Protein AF-A0A7W9Z6I8-F1 (afdb_monomer)

Mean predicted aligned error: 14.18 Å

Foldseek 3Di:
DDPVVVVVVVVVVVVVVVVVVVVVVVVVVVVVVVVVVVVVVVVVVLVVQLVVLCVDPDPVSVVVSCVVVVVVVVVQVVQPDPPDCDGPNDGNDDDD

Secondary structure (DSSP, 8-state):
--HHHHHHHHHHHHHHHHHHHHHHHHHHHHHHHHHHHHHHHHHHHHHHHHHHHHT-S-HHHHHHHHHHHHHHHHHHHHHS-TT-SEETTEEP----

Structure (mmCIF, N/CA/C/O backbone):
data_AF-A0A7W9Z6I8-F1
#
_entry.id   AF-A0A7W9Z6I8-F1
#
loop_
_atom_site.group_PDB
_atom_site.id
_atom_site.type_symbol
_atom_site.label_atom_id
_atom_site.label_alt_id
_atom_site.label_comp_id
_atom_site.label_asym_id
_atom_site.label_entity_id
_atom_site.label_seq_id
_atom_site.pdbx_PDB_ins_code
_atom_site.Cartn_x
_atom_site.Cartn_y
_atom_site.Cartn_z
_atom_site.occupancy
_atom_site.B_iso_or_equiv
_atom_site.auth_seq_id
_atom_site.auth_comp_id
_atom_site.auth_asym_id
_atom_site.auth_atom_id
_atom_site.pdbx_PDB_model_num
ATOM 1 N N . MET A 1 1 ? -38.146 38.222 35.855 1.00 56.00 1 MET A N 1
ATOM 2 C CA . MET A 1 1 ? -37.418 37.748 34.655 1.00 56.00 1 MET A CA 1
ATOM 3 C C . MET A 1 1 ? -38.142 36.514 34.118 1.00 56.00 1 MET A C 1
ATOM 5 O O . MET A 1 1 ? -38.363 35.584 34.877 1.00 56.00 1 MET A O 1
ATOM 9 N N . ASN A 1 2 ? -38.653 36.563 32.883 1.00 60.91 2 ASN A N 1
ATOM 10 C CA . ASN A 1 2 ? -39.650 35.610 32.366 1.00 60.91 2 ASN A CA 1
ATOM 11 C C . ASN A 1 2 ? -39.019 34.244 32.026 1.00 60.91 2 ASN A C 1
ATOM 13 O O . ASN A 1 2 ? -38.314 34.132 31.025 1.00 60.91 2 ASN A O 1
ATOM 17 N N . ILE A 1 3 ? -39.312 33.211 32.823 1.00 65.56 3 ILE A N 1
ATOM 18 C CA . ILE A 1 3 ? -38.767 31.836 32.730 1.00 65.56 3 ILE A CA 1
ATOM 19 C C . ILE A 1 3 ? -38.878 31.252 31.311 1.00 65.56 3 ILE A C 1
ATOM 21 O O . ILE A 1 3 ? -37.951 30.613 30.821 1.00 65.56 3 ILE A O 1
ATOM 25 N N . LYS A 1 4 ? -39.963 31.574 30.595 1.00 65.62 4 LYS A N 1
ATOM 26 C CA . LYS A 1 4 ? -40.197 31.135 29.211 1.00 65.62 4 LYS A CA 1
ATOM 27 C C . LYS A 1 4 ? -39.136 31.639 28.221 1.00 65.62 4 LYS A C 1
ATOM 29 O O . LYS A 1 4 ? -38.790 30.907 27.305 1.00 65.62 4 LYS A O 1
ATOM 34 N N . LYS A 1 5 ? -38.596 32.850 28.423 1.00 64.81 5 LYS A N 1
ATOM 35 C CA . LYS A 1 5 ? -37.534 33.428 27.573 1.00 64.81 5 LYS A CA 1
ATOM 36 C C . LYS A 1 5 ? -36.168 32.784 27.836 1.00 64.81 5 LYS A C 1
ATOM 38 O O . LYS A 1 5 ? -35.357 32.678 26.925 1.00 64.81 5 LYS A O 1
ATOM 43 N N . SER A 1 6 ? -35.931 32.340 29.073 1.00 67.06 6 S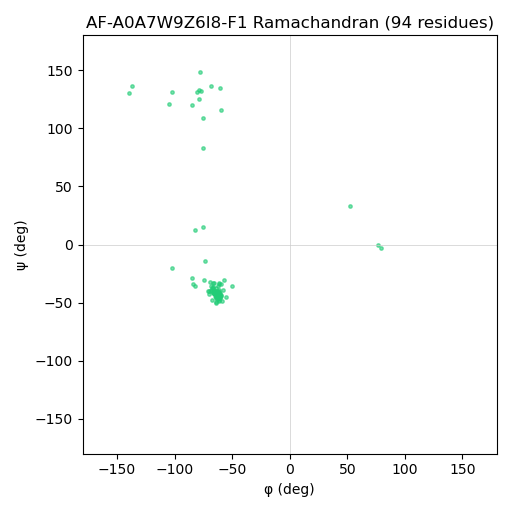ER A N 1
ATOM 44 C CA . SER A 1 6 ? -34.704 31.624 29.446 1.00 67.06 6 SER A CA 1
ATOM 45 C C . SER A 1 6 ? -34.669 30.225 28.822 1.00 67.06 6 SER A C 1
ATOM 47 O O . SER A 1 6 ? -33.665 29.824 28.239 1.00 67.06 6 SER A O 1
ATOM 49 N N . MET A 1 7 ? -35.802 29.512 28.848 1.00 69.81 7 MET A N 1
ATOM 50 C CA . MET A 1 7 ? -35.906 28.169 28.268 1.00 69.81 7 MET A CA 1
ATOM 51 C C . MET A 1 7 ? -35.749 28.157 26.744 1.00 69.81 7 MET A C 1
ATOM 53 O O . MET A 1 7 ? -35.043 27.302 26.218 1.00 69.81 7 MET A O 1
ATOM 57 N N . THR A 1 8 ? -36.349 29.110 26.023 1.00 73.88 8 THR A N 1
ATOM 58 C CA . THR A 1 8 ? -36.176 29.196 24.563 1.00 73.88 8 THR A CA 1
ATOM 59 C C . THR A 1 8 ? -34.749 29.557 24.168 1.00 73.88 8 THR A C 1
ATOM 61 O O . THR A 1 8 ? -34.232 29.001 23.202 1.00 73.88 8 THR A O 1
ATOM 64 N N . SER A 1 9 ? -34.081 30.426 24.932 1.00 71.25 9 SER A N 1
ATOM 65 C CA . SER A 1 9 ? -32.675 30.760 24.684 1.00 71.25 9 SER A CA 1
ATOM 66 C C . SER A 1 9 ? -31.747 29.566 24.920 1.00 71.25 9 SER A C 1
ATOM 68 O O . SER A 1 9 ? -30.829 29.354 24.134 1.00 71.25 9 SER A O 1
ATOM 70 N N . ALA A 1 10 ? -31.993 28.767 25.964 1.00 72.12 10 ALA A N 1
ATOM 71 C CA . ALA A 1 10 ? -31.222 27.553 26.231 1.00 72.12 10 ALA A CA 1
ATOM 72 C C . ALA A 1 10 ? -31.417 26.495 25.131 1.00 72.12 10 ALA A C 1
ATOM 74 O O . ALA A 1 10 ? -30.450 25.872 24.698 1.00 72.12 10 ALA A O 1
ATOM 75 N N . LEU A 1 11 ? -32.646 26.339 24.627 1.00 73.25 11 LEU A N 1
ATOM 76 C CA . LEU A 1 11 ? -32.964 25.390 23.558 1.00 73.25 11 LEU A CA 1
ATOM 77 C C . LEU A 1 11 ? -32.276 25.754 22.229 1.00 73.25 11 LEU A C 1
ATOM 79 O O . LEU A 1 11 ? -31.720 24.884 21.563 1.00 73.25 11 LEU A O 1
ATOM 83 N N . LEU A 1 12 ? -32.259 27.043 21.875 1.00 72.62 12 LEU A N 1
ATOM 84 C CA . LEU A 1 12 ? -31.545 27.563 20.700 1.00 72.62 12 LEU A CA 1
ATOM 85 C C . LEU A 1 12 ? -30.029 27.371 20.806 1.00 72.62 12 LEU A C 1
ATOM 87 O O . LEU A 1 12 ? -29.377 27.053 19.810 1.00 72.62 12 LEU A O 1
ATOM 91 N N . LEU A 1 13 ? -29.473 27.528 22.011 1.00 70.31 13 LEU A N 1
ATOM 92 C CA . LEU A 1 13 ? -28.052 27.310 22.261 1.00 70.31 13 LEU A CA 1
ATOM 93 C C . LEU A 1 13 ? -27.681 25.838 22.024 1.00 70.31 13 LEU A C 1
ATOM 95 O O . LEU A 1 13 ? -26.762 25.555 21.262 1.00 70.31 13 LEU A O 1
ATOM 99 N N . VAL A 1 14 ? -28.438 24.904 22.611 1.00 70.94 14 VAL A N 1
ATOM 100 C CA . VAL A 1 14 ? -28.203 23.455 22.479 1.00 70.94 14 VAL A CA 1
ATOM 101 C C . VAL A 1 14 ? -28.346 22.990 21.027 1.00 70.94 14 VAL A C 1
ATOM 103 O O . VAL A 1 14 ? -27.474 22.279 20.533 1.00 70.94 14 VAL A O 1
ATOM 106 N N . ALA A 1 15 ? -29.378 23.447 20.312 1.00 69.00 15 ALA A N 1
ATOM 107 C CA . ALA A 1 15 ? -29.567 23.107 18.900 1.00 69.00 15 ALA A CA 1
ATOM 108 C C . ALA A 1 15 ? -28.403 23.598 18.018 1.00 69.00 15 ALA A C 1
ATOM 110 O O . ALA A 1 15 ? -27.946 22.876 17.133 1.00 69.00 15 ALA A O 1
ATOM 111 N N . SER A 1 16 ? -27.873 24.793 18.299 1.00 69.56 16 SER A N 1
ATOM 112 C CA . SER A 1 16 ? -26.734 25.358 17.560 1.00 69.56 16 SER A CA 1
ATOM 113 C C . SER A 1 16 ? -25.440 24.564 17.771 1.00 69.56 16 SER A C 1
ATOM 115 O O . SER A 1 16 ? -24.628 24.458 16.854 1.00 69.56 16 SER A O 1
ATOM 117 N N . PHE A 1 17 ? -25.242 23.983 18.960 1.00 65.88 17 PHE A N 1
ATOM 118 C CA . PHE A 1 17 ? -24.093 23.115 19.229 1.00 65.88 17 PHE A CA 1
ATOM 119 C C . PHE A 1 17 ? -24.189 21.769 18.501 1.00 65.88 17 PHE A C 1
ATOM 121 O O . PHE A 1 17 ? -23.181 21.312 17.967 1.00 65.88 17 PHE A O 1
ATOM 128 N N . SER A 1 18 ? -25.377 21.157 18.431 1.00 70.06 18 SER A N 1
ATOM 129 C CA . SER A 1 18 ? -25.573 19.878 17.732 1.00 70.06 18 SER A CA 1
ATOM 130 C C . SER A 1 18 ? -25.313 19.977 16.228 1.00 70.06 18 SER A C 1
ATOM 132 O O . SER A 1 18 ? -24.588 19.143 15.692 1.00 70.06 18 SER A O 1
ATOM 134 N N . VAL A 1 19 ? -25.814 21.026 15.566 1.00 72.69 19 VAL A N 1
ATOM 135 C CA . VAL A 1 19 ? -25.590 21.243 14.122 1.00 72.69 19 VAL A CA 1
ATOM 136 C C . VAL A 1 19 ? -24.101 21.422 13.814 1.00 72.69 19 VAL A C 1
ATOM 138 O O . VAL A 1 19 ? -23.573 20.830 12.8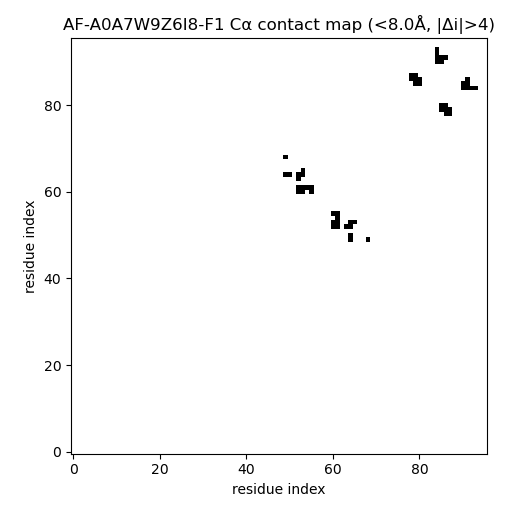79 1.00 72.69 19 VAL A O 1
ATOM 141 N N . LYS A 1 20 ? -23.391 22.184 14.652 1.00 72.06 20 LYS A N 1
ATOM 142 C CA . LYS A 1 20 ? -21.962 22.454 14.460 1.00 72.06 20 LYS A CA 1
ATOM 143 C C . LYS A 1 20 ? -21.088 21.215 14.689 1.00 72.06 20 LYS A C 1
ATOM 145 O O . LYS A 1 20 ? -20.044 21.073 14.057 1.00 72.06 20 LYS A O 1
ATOM 150 N N . ALA A 1 21 ? -21.501 20.324 15.591 1.00 70.62 21 ALA A N 1
ATOM 151 C CA . ALA A 1 21 ? -20.817 19.058 15.837 1.00 70.62 21 ALA A CA 1
ATOM 152 C C . ALA A 1 21 ? -20.987 18.073 14.667 1.00 70.62 21 ALA A C 1
ATOM 154 O O . ALA A 1 21 ? -20.024 17.411 14.283 1.00 70.62 21 ALA A O 1
ATOM 155 N N . GLU A 1 22 ? -22.181 18.009 14.078 1.00 72.31 22 GLU A N 1
ATOM 156 C CA . GLU A 1 22 ? -22.467 17.167 12.912 1.00 72.31 22 GLU A CA 1
ATOM 157 C C . GLU A 1 22 ? -21.706 17.645 11.664 1.00 72.31 22 GLU A C 1
ATOM 159 O O . GLU A 1 22 ? -21.092 16.841 10.961 1.00 72.31 22 GLU A O 1
ATOM 164 N N . GLU A 1 23 ? -21.634 18.961 11.449 1.00 75.38 23 GLU A N 1
ATOM 165 C CA . GLU A 1 23 ? -20.863 19.565 10.357 1.00 75.38 23 GLU A CA 1
ATOM 166 C C . GLU A 1 23 ? -19.359 19.249 10.480 1.00 75.38 23 GLU A C 1
ATOM 168 O O . GLU A 1 23 ? -18.743 18.771 9.526 1.00 75.38 23 GLU A O 1
ATOM 173 N N . MET A 1 24 ? -18.783 19.384 11.680 1.00 7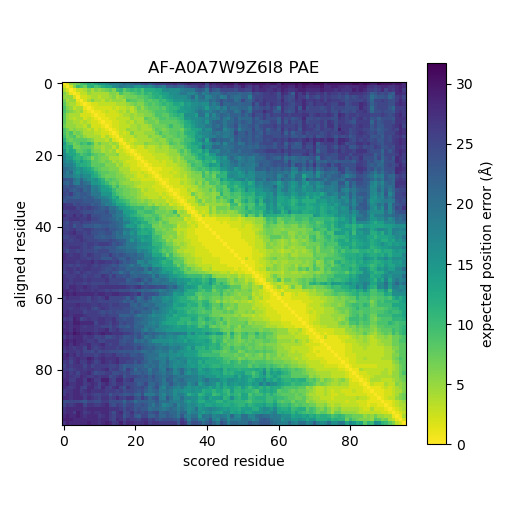2.12 24 MET A N 1
ATOM 174 C CA . MET A 1 24 ? -17.383 19.025 11.959 1.00 72.12 24 MET A CA 1
ATOM 175 C C . MET A 1 24 ? -17.101 17.530 11.747 1.00 72.12 24 MET A C 1
ATOM 177 O O . MET A 1 24 ? -16.052 17.171 11.209 1.00 72.12 24 MET A O 1
ATOM 181 N N . ALA A 1 25 ? -18.028 16.651 12.142 1.00 72.88 25 ALA A N 1
ATOM 182 C CA . ALA A 1 25 ? -17.899 15.210 11.936 1.00 72.88 25 ALA A CA 1
ATOM 183 C C . ALA A 1 25 ? -17.958 14.839 10.445 1.00 72.88 25 ALA A C 1
ATOM 185 O O . ALA A 1 25 ? -17.144 14.039 9.979 1.00 72.88 25 ALA A O 1
ATOM 186 N N . SER A 1 26 ? -18.862 15.463 9.682 1.00 74.81 26 SER A N 1
ATOM 187 C CA . SER A 1 26 ? -18.959 15.266 8.231 1.00 74.81 26 SER A CA 1
ATOM 188 C C . SER A 1 26 ? -17.692 15.732 7.504 1.00 74.81 26 SER A C 1
ATOM 190 O O . SER A 1 26 ? -17.144 14.998 6.683 1.00 74.81 26 SER A O 1
ATOM 192 N N . GLN A 1 27 ? -17.143 16.886 7.895 1.00 76.31 27 GLN A N 1
ATOM 193 C CA . GLN A 1 27 ? -15.916 17.435 7.326 1.00 76.31 27 GLN A CA 1
ATOM 194 C C . GLN A 1 27 ? -14.690 16.573 7.660 1.00 76.31 27 GLN A C 1
ATOM 196 O O . GLN A 1 27 ? -13.818 16.380 6.810 1.00 76.31 27 GLN A O 1
ATOM 201 N N . ALA A 1 28 ? -14.626 16.012 8.872 1.00 69.06 28 ALA A N 1
ATOM 202 C CA . ALA A 1 28 ? -13.588 15.057 9.248 1.00 69.06 28 ALA A CA 1
ATOM 203 C C . ALA A 1 28 ? -13.686 13.761 8.426 1.00 69.06 28 ALA A C 1
ATOM 205 O O . ALA A 1 28 ? -12.670 13.271 7.934 1.00 69.06 28 ALA A O 1
ATOM 206 N N . GLN A 1 29 ? -14.898 13.237 8.218 1.00 73.44 29 GLN A N 1
ATOM 207 C CA . GLN A 1 29 ? -15.130 12.035 7.418 1.00 73.44 29 GLN A CA 1
ATOM 208 C C . GLN A 1 29 ? -14.758 12.242 5.941 1.00 73.44 29 GLN A C 1
ATOM 210 O O . GLN A 1 29 ? -14.106 11.380 5.345 1.00 73.44 29 GLN A O 1
ATOM 215 N N . ASP A 1 30 ? -15.104 13.393 5.362 1.00 74.00 30 ASP A N 1
ATOM 216 C CA . ASP A 1 30 ? -14.708 13.755 4.000 1.00 74.00 30 ASP A CA 1
ATOM 217 C C . ASP A 1 30 ? -13.195 13.948 3.880 1.00 74.00 30 ASP A C 1
ATOM 219 O O . ASP A 1 30 ? -12.587 13.430 2.941 1.00 74.00 30 ASP A O 1
ATOM 223 N N . ALA A 1 31 ? -12.551 14.600 4.852 1.00 69.25 31 ALA A N 1
ATOM 224 C CA . ALA A 1 31 ? -11.096 14.720 4.887 1.00 69.25 31 ALA A CA 1
ATOM 225 C C . ALA A 1 31 ? -10.417 13.342 4.961 1.00 69.25 31 ALA A C 1
ATOM 227 O O . ALA A 1 31 ? -9.505 13.066 4.183 1.00 69.25 31 ALA A O 1
ATOM 228 N N . THR A 1 32 ? -10.889 12.437 5.826 1.00 71.12 32 THR A N 1
ATOM 229 C CA . THR A 1 32 ? -10.383 11.058 5.907 1.00 71.12 32 THR A CA 1
ATOM 230 C C . THR A 1 32 ? -10.592 10.298 4.598 1.00 71.12 32 THR A C 1
ATOM 232 O O . THR A 1 32 ? -9.680 9.606 4.148 1.00 71.12 32 THR A O 1
ATOM 235 N N . ARG A 1 33 ? -11.749 10.450 3.941 1.00 73.56 33 ARG A N 1
ATOM 236 C CA . ARG A 1 33 ? -12.017 9.835 2.633 1.00 73.56 33 ARG A CA 1
ATOM 237 C C . ARG A 1 33 ? -11.056 10.357 1.563 1.00 73.56 33 ARG A C 1
ATOM 239 O O . ARG A 1 33 ? -10.503 9.557 0.815 1.00 73.56 33 ARG A O 1
ATOM 246 N N . GLN A 1 34 ? -10.817 11.665 1.507 1.00 70.50 34 GLN A N 1
ATOM 247 C CA . GLN A 1 34 ? -9.881 12.281 0.559 1.00 70.50 34 GLN A CA 1
ATOM 248 C C . GLN A 1 34 ? -8.428 11.856 0.820 1.00 70.50 34 GLN A C 1
ATOM 250 O O . GLN A 1 34 ? -7.693 11.530 -0.116 1.00 70.50 34 GLN A O 1
ATOM 255 N N . ILE A 1 35 ? -8.018 11.781 2.090 1.00 7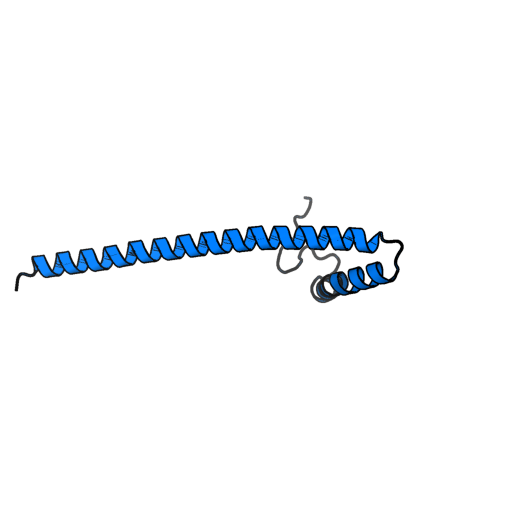7.88 35 ILE A N 1
ATOM 256 C CA . ILE A 1 35 ? -6.705 11.256 2.492 1.00 77.88 35 ILE A CA 1
ATOM 257 C C . ILE A 1 35 ? -6.580 9.781 2.096 1.00 77.88 35 ILE A C 1
ATOM 259 O O . ILE A 1 35 ? -5.565 9.383 1.538 1.00 77.88 35 ILE A O 1
ATOM 263 N N . GLY A 1 36 ? -7.621 8.973 2.309 1.00 73.12 36 GLY A N 1
ATOM 264 C CA . GLY A 1 36 ? -7.635 7.567 1.906 1.00 73.12 36 GLY A CA 1
ATOM 265 C C . GLY A 1 36 ? -7.498 7.390 0.393 1.00 73.12 36 GLY A C 1
ATOM 266 O O . GLY A 1 36 ? -6.653 6.623 -0.064 1.00 73.12 36 GLY A O 1
ATOM 267 N N . VAL A 1 37 ? -8.274 8.137 -0.399 1.00 76.06 37 VAL A N 1
ATOM 268 C CA . VAL A 1 37 ? -8.222 8.076 -1.871 1.00 76.06 37 VAL A CA 1
ATOM 269 C C . VAL A 1 37 ? -6.862 8.539 -2.403 1.00 76.06 37 VAL A C 1
ATOM 271 O O . VAL A 1 37 ? -6.288 7.881 -3.271 1.00 76.06 37 VAL A O 1
ATOM 274 N N . SER A 1 38 ? -6.305 9.625 -1.860 1.00 77.75 38 SER A N 1
ATOM 275 C CA . SER A 1 38 ? -4.977 10.116 -2.256 1.00 77.75 38 SER A CA 1
ATOM 276 C C . SER A 1 38 ? -3.851 9.170 -1.833 1.00 77.75 38 SER A C 1
ATOM 278 O O . SER A 1 38 ? -2.959 8.906 -2.636 1.00 77.75 38 SER A O 1
ATOM 280 N N . ALA A 1 39 ? -3.916 8.584 -0.634 1.00 73.25 39 ALA A N 1
ATOM 281 C CA . ALA A 1 39 ? -2.953 7.586 -0.175 1.00 73.25 39 ALA A CA 1
ATOM 282 C C . ALA A 1 39 ? -2.967 6.329 -1.058 1.00 73.25 39 ALA A C 1
ATOM 284 O O . ALA A 1 39 ? -1.902 5.858 -1.454 1.00 73.25 39 ALA A O 1
ATOM 285 N N . ILE A 1 40 ? -4.151 5.825 -1.431 1.00 78.12 40 ILE A N 1
ATOM 286 C CA . ILE A 1 40 ? -4.287 4.691 -2.359 1.00 78.12 40 ILE A CA 1
ATOM 287 C C . ILE A 1 40 ? -3.688 5.041 -3.725 1.00 78.12 40 ILE A C 1
ATOM 289 O O . ILE A 1 40 ? -2.946 4.240 -4.292 1.00 78.12 40 ILE A O 1
ATOM 293 N N . TRP A 1 41 ? -3.963 6.240 -4.247 1.00 77.25 41 TRP A N 1
ATOM 294 C CA . TRP A 1 41 ? -3.430 6.676 -5.538 1.00 77.25 41 TRP A CA 1
ATOM 295 C C . TRP A 1 41 ? -1.900 6.811 -5.525 1.00 77.25 41 TRP A C 1
ATOM 297 O O . TRP A 1 41 ? -1.230 6.330 -6.441 1.00 77.25 41 TRP A O 1
ATOM 307 N N . ILE A 1 42 ? -1.331 7.413 -4.477 1.00 75.38 42 ILE A N 1
ATOM 308 C CA . ILE A 1 42 ? 0.123 7.532 -4.298 1.00 75.38 42 ILE A CA 1
ATOM 309 C C . ILE A 1 42 ? 0.755 6.142 -4.207 1.00 75.38 42 ILE A C 1
ATOM 311 O O . ILE A 1 42 ? 1.710 5.854 -4.930 1.00 75.38 42 ILE A O 1
ATOM 315 N N . LEU A 1 43 ? 0.198 5.266 -3.367 1.00 77.75 43 LEU A N 1
ATOM 316 C CA . LEU A 1 43 ? 0.710 3.914 -3.178 1.00 77.75 43 LEU A CA 1
ATOM 317 C C . LEU A 1 43 ? 0.686 3.123 -4.491 1.00 77.75 43 LEU A C 1
ATOM 319 O O . LEU A 1 43 ? 1.693 2.519 -4.850 1.00 77.75 43 LEU A O 1
ATOM 323 N N . ALA A 1 44 ? -0.407 3.201 -5.255 1.00 76.94 44 ALA A N 1
ATOM 324 C CA . ALA A 1 44 ? -0.527 2.540 -6.552 1.00 76.94 44 ALA A CA 1
ATOM 325 C C . ALA A 1 44 ? 0.549 3.001 -7.552 1.00 76.94 44 ALA A C 1
ATOM 327 O O . ALA A 1 44 ? 1.164 2.172 -8.228 1.00 76.94 44 ALA A O 1
ATOM 328 N N . ASN A 1 45 ? 0.825 4.307 -7.622 1.00 80.25 45 ASN A N 1
ATOM 329 C CA . ASN A 1 45 ? 1.863 4.846 -8.505 1.00 80.25 45 ASN A CA 1
ATOM 330 C C . ASN A 1 45 ? 3.274 4.436 -8.062 1.00 80.25 45 ASN A C 1
ATOM 332 O O . ASN A 1 45 ? 4.100 4.087 -8.907 1.00 80.25 45 ASN A O 1
ATOM 336 N N . ILE A 1 46 ? 3.545 4.416 -6.753 1.00 80.56 46 ILE A N 1
ATOM 337 C CA . ILE A 1 46 ? 4.823 3.935 -6.209 1.00 80.56 46 ILE A CA 1
ATOM 338 C C . ILE A 1 46 ? 5.010 2.446 -6.519 1.00 80.56 46 ILE A C 1
ATOM 340 O O . ILE A 1 46 ? 6.079 2.055 -6.987 1.00 80.56 46 ILE A O 1
ATOM 344 N N . SER A 1 47 ? 3.980 1.615 -6.331 1.00 77.94 47 SER A N 1
ATOM 345 C CA . SER A 1 47 ? 4.023 0.189 -6.676 1.00 77.94 47 SER A CA 1
ATOM 346 C C . SER A 1 47 ? 4.280 -0.028 -8.168 1.00 77.94 47 SER A C 1
ATOM 348 O O . SER A 1 47 ? 5.125 -0.849 -8.536 1.00 77.94 47 SER A O 1
ATOM 350 N N . TYR A 1 48 ? 3.618 0.743 -9.036 1.00 80.44 48 TYR A N 1
ATOM 351 C CA . TYR A 1 48 ? 3.854 0.696 -10.478 1.00 80.44 48 TYR A CA 1
ATOM 352 C C . TYR A 1 48 ? 5.292 1.101 -10.838 1.00 80.44 48 TYR A C 1
ATOM 354 O O . TYR A 1 48 ? 5.968 0.393 -11.590 1.00 80.44 48 TYR A O 1
ATOM 362 N N . ALA A 1 49 ? 5.798 2.194 -10.263 1.00 80.56 49 ALA A N 1
ATOM 363 C CA . ALA A 1 49 ? 7.174 2.642 -10.462 1.00 80.56 49 ALA A CA 1
ATOM 364 C C . ALA A 1 49 ? 8.194 1.600 -9.972 1.00 80.56 49 ALA A C 1
ATOM 366 O O . ALA A 1 49 ? 9.158 1.307 -10.680 1.00 80.56 49 ALA A O 1
ATOM 367 N N . GLY A 1 50 ? 7.954 0.980 -8.814 1.00 77.50 50 GLY A N 1
ATOM 368 C CA . GLY A 1 50 ? 8.780 -0.097 -8.269 1.00 77.50 50 GLY A CA 1
ATOM 369 C C . GLY A 1 50 ? 8.841 -1.313 -9.194 1.00 77.50 50 GLY A C 1
ATOM 370 O O . GLY A 1 50 ? 9.929 -1.803 -9.491 1.00 77.50 50 GLY A O 1
ATOM 371 N N . MET A 1 51 ? 7.700 -1.750 -9.732 1.00 80.00 51 MET A N 1
ATOM 372 C CA . MET A 1 51 ? 7.638 -2.842 -10.712 1.00 80.00 51 MET A CA 1
ATOM 373 C C . MET A 1 51 ? 8.435 -2.514 -11.987 1.00 80.00 51 MET A C 1
ATOM 375 O O . MET A 1 51 ? 9.173 -3.355 -12.505 1.00 80.00 51 MET A O 1
ATOM 379 N N . ARG A 1 52 ? 8.341 -1.274 -12.485 1.00 80.12 52 ARG A N 1
ATOM 380 C CA . ARG A 1 52 ? 9.121 -0.813 -13.647 1.00 80.12 52 ARG A CA 1
ATOM 381 C C . ARG A 1 52 ? 10.619 -0.734 -13.348 1.00 80.12 52 ARG A C 1
ATOM 383 O O . ARG A 1 52 ? 11.420 -1.085 -14.211 1.00 80.12 52 ARG A O 1
ATOM 390 N N . ALA A 1 53 ? 10.994 -0.317 -12.141 1.00 78.44 53 ALA A N 1
ATOM 391 C CA . ALA A 1 53 ? 12.383 -0.234 -11.702 1.00 78.44 53 ALA A CA 1
ATOM 392 C C . ALA A 1 53 ? 13.032 -1.620 -11.532 1.00 78.44 53 ALA A C 1
ATOM 394 O O . ALA A 1 53 ? 14.192 -1.792 -11.906 1.00 78.44 53 ALA A O 1
ATOM 395 N N . GLN A 1 54 ? 12.282 -2.630 -11.076 1.00 76.12 54 GLN A N 1
ATOM 396 C CA . GLN A 1 54 ? 12.747 -4.025 -11.036 1.00 76.12 54 GLN A CA 1
ATOM 397 C C . GLN A 1 54 ? 13.022 -4.580 -12.445 1.00 76.12 54 GLN A C 1
ATOM 399 O O . GLN A 1 54 ? 14.036 -5.245 -12.671 1.00 76.12 54 GLN A O 1
ATOM 404 N N . ASN A 1 55 ? 12.170 -4.243 -13.419 1.00 79.12 55 ASN A N 1
ATOM 405 C CA . ASN A 1 55 ? 12.329 -4.644 -14.821 1.00 79.12 55 ASN A CA 1
ATOM 406 C C . ASN A 1 55 ? 13.301 -3.745 -15.624 1.00 79.12 55 ASN A C 1
ATOM 408 O O . ASN A 1 55 ? 13.342 -3.795 -16.852 1.00 79.12 55 ASN A O 1
ATOM 412 N N . SER A 1 56 ? 14.080 -2.895 -14.952 1.00 80.06 56 SER A N 1
ATOM 413 C CA . SER A 1 56 ? 15.098 -2.053 -15.585 1.00 80.06 56 SER A CA 1
ATOM 414 C C . SER A 1 56 ? 16.362 -2.854 -15.915 1.00 80.06 56 SER A C 1
ATOM 416 O O . SER A 1 56 ? 16.736 -3.772 -15.183 1.00 80.06 56 SER A O 1
ATOM 418 N N . SER A 1 57 ? 17.060 -2.478 -16.991 1.00 82.94 57 SER A N 1
ATOM 419 C CA . SER A 1 57 ? 18.411 -2.972 -17.304 1.00 82.94 57 SER A CA 1
ATOM 420 C C . SER A 1 57 ? 19.491 -2.369 -16.395 1.00 82.94 57 SER A C 1
ATOM 422 O O . SER A 1 57 ? 20.604 -2.885 -16.334 1.00 82.94 57 SER A O 1
ATOM 424 N N . SER A 1 58 ? 19.172 -1.294 -15.664 1.00 83.81 58 SER A N 1
ATOM 425 C CA . SER A 1 58 ? 20.078 -0.651 -14.713 1.00 83.81 58 SER A CA 1
ATOM 426 C C . SER A 1 58 ? 20.025 -1.328 -13.344 1.00 83.81 58 SER A C 1
ATOM 428 O O . SER A 1 58 ? 18.998 -1.307 -12.660 1.00 83.81 58 SER A O 1
ATOM 430 N N . SER A 1 59 ? 21.170 -1.848 -12.896 1.00 83.38 59 SER A N 1
ATOM 431 C CA . SER A 1 59 ? 21.342 -2.412 -11.551 1.00 83.38 59 SER A CA 1
ATOM 432 C C . SER A 1 59 ? 21.008 -1.411 -10.438 1.00 83.38 59 SER A C 1
ATOM 434 O O . SER A 1 59 ? 20.501 -1.812 -9.395 1.00 83.38 59 SER A O 1
ATOM 436 N N . GLY A 1 60 ? 21.223 -0.108 -10.663 1.00 86.12 60 GLY A N 1
ATOM 437 C CA . GLY A 1 60 ? 20.911 0.934 -9.679 1.00 86.12 60 GLY A CA 1
ATOM 438 C C . GLY A 1 60 ? 19.413 1.036 -9.385 1.00 86.12 60 GLY A C 1
ATOM 439 O O . GLY A 1 60 ? 19.009 1.031 -8.226 1.00 86.12 60 GLY A O 1
ATOM 440 N N . TRP A 1 61 ? 18.573 1.037 -10.423 1.00 83.19 61 TRP A N 1
ATOM 441 C CA . TRP A 1 61 ? 17.114 1.079 -10.258 1.00 83.19 61 TRP A CA 1
ATOM 442 C C . TRP A 1 61 ? 16.558 -0.181 -9.593 1.00 83.19 61 TRP A C 1
ATOM 444 O O . TRP A 1 61 ? 15.630 -0.089 -8.790 1.00 83.19 61 TRP A O 1
ATOM 454 N N . ARG A 1 62 ? 17.175 -1.340 -9.849 1.00 80.25 62 ARG A N 1
ATOM 455 C CA . ARG A 1 62 ? 16.850 -2.585 -9.141 1.00 80.25 62 ARG A CA 1
ATOM 456 C C . ARG A 1 62 ? 17.156 -2.478 -7.650 1.00 80.25 62 ARG A C 1
ATOM 458 O O . ARG A 1 62 ? 16.285 -2.787 -6.843 1.00 80.25 62 ARG A O 1
ATOM 465 N N . ILE A 1 63 ? 18.335 -1.973 -7.279 1.00 83.25 63 ILE A N 1
ATOM 466 C CA . ILE 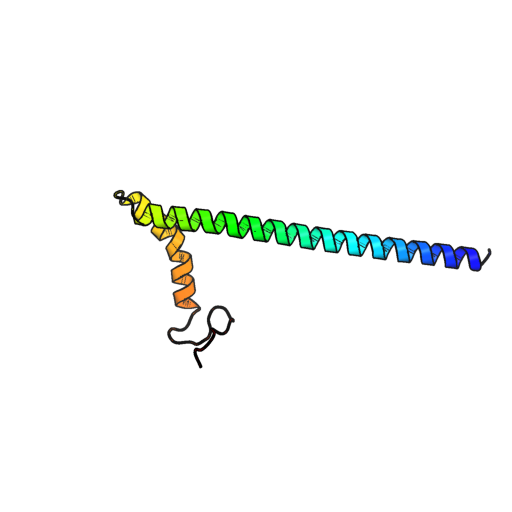A 1 63 ? 18.719 -1.772 -5.871 1.00 83.25 63 ILE A CA 1
ATOM 467 C C . ILE A 1 63 ? 17.774 -0.785 -5.181 1.00 83.25 63 ILE A C 1
ATOM 469 O O . ILE A 1 63 ? 17.293 -1.068 -4.089 1.00 83.25 63 ILE A O 1
ATOM 473 N N . VAL A 1 64 ? 17.449 0.336 -5.830 1.00 81.69 64 VAL A N 1
ATOM 474 C CA . VAL A 1 64 ? 16.488 1.315 -5.299 1.00 81.69 64 VAL A CA 1
ATOM 475 C C . VAL A 1 64 ? 15.127 0.657 -5.066 1.00 81.69 64 VAL A C 1
ATOM 477 O O . VAL A 1 64 ? 14.575 0.757 -3.974 1.00 81.69 64 VAL A O 1
ATOM 480 N N . SER A 1 65 ? 14.608 -0.085 -6.047 1.00 80.69 65 SER A N 1
ATOM 481 C CA . SER A 1 65 ? 13.330 -0.790 -5.898 1.00 80.69 65 SER A CA 1
ATOM 482 C C . SER A 1 65 ? 13.353 -1.841 -4.782 1.00 80.69 65 SER A C 1
ATOM 484 O O . SER A 1 65 ? 12.366 -1.988 -4.063 1.00 80.69 65 SER A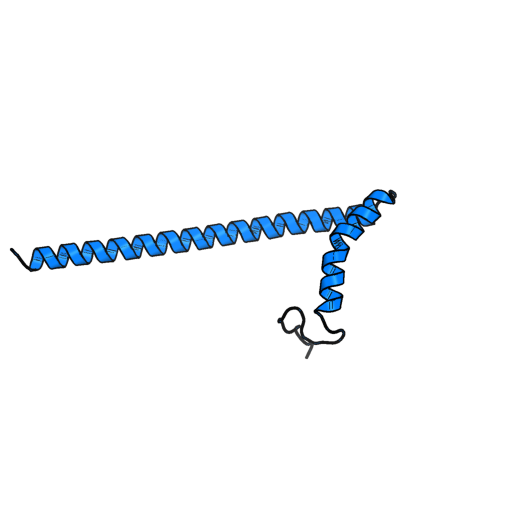 O 1
ATOM 486 N N . PHE A 1 66 ? 14.489 -2.518 -4.589 1.00 80.88 66 PHE A N 1
ATOM 487 C CA . PHE A 1 66 ? 14.687 -3.468 -3.503 1.00 80.88 66 PHE A CA 1
ATOM 488 C C . PHE A 1 66 ? 14.695 -2.763 -2.146 1.00 80.88 66 PHE A C 1
ATOM 490 O O . PHE A 1 66 ? 13.960 -3.177 -1.264 1.00 80.88 66 PHE A O 1
ATOM 497 N N . LEU A 1 67 ? 15.439 -1.667 -1.974 1.00 81.88 67 LEU A N 1
ATOM 498 C CA . LEU A 1 67 ? 15.507 -0.936 -0.702 1.00 81.88 67 LEU A CA 1
ATOM 499 C C . LEU A 1 67 ? 14.157 -0.368 -0.255 1.00 81.88 67 LEU A C 1
ATOM 501 O O . LEU A 1 67 ? 13.894 -0.317 0.942 1.00 81.88 67 LEU A O 1
ATOM 505 N N . PHE A 1 68 ? 13.299 0.038 -1.191 1.00 79.81 68 PHE A N 1
ATOM 506 C CA . PHE A 1 68 ? 11.963 0.538 -0.859 1.00 79.81 68 PHE A CA 1
ATOM 507 C C . PHE A 1 68 ? 10.917 -0.577 -0.693 1.00 79.81 68 PHE A C 1
ATOM 509 O O . PHE A 1 68 ? 9.986 -0.412 0.090 1.00 79.81 68 PHE A O 1
ATOM 516 N N . GLY A 1 69 ? 11.060 -1.715 -1.381 1.00 76.56 69 GLY A N 1
ATOM 517 C CA . GLY A 1 69 ? 10.152 -2.862 -1.233 1.00 76.56 69 GLY A CA 1
ATOM 518 C C . GLY A 1 69 ? 10.496 -3.785 -0.057 1.00 76.56 69 GLY A C 1
ATOM 519 O O . GLY A 1 69 ? 9.606 -4.323 0.598 1.00 76.56 69 GLY A O 1
ATOM 520 N N . PHE A 1 70 ? 11.785 -3.943 0.242 1.00 82.56 70 PHE A N 1
ATOM 521 C CA . PHE A 1 70 ? 12.304 -4.878 1.238 1.00 82.56 70 PHE A CA 1
ATOM 522 C C . PHE A 1 70 ? 11.810 -4.617 2.666 1.00 82.56 70 PHE A C 1
ATOM 524 O O . PHE A 1 70 ? 11.466 -5.596 3.320 1.00 82.56 70 PHE A O 1
ATOM 531 N N . PRO A 1 71 ? 11.700 -3.372 3.174 1.00 83.31 71 PRO A N 1
ATOM 532 C CA . PRO A 1 71 ? 11.2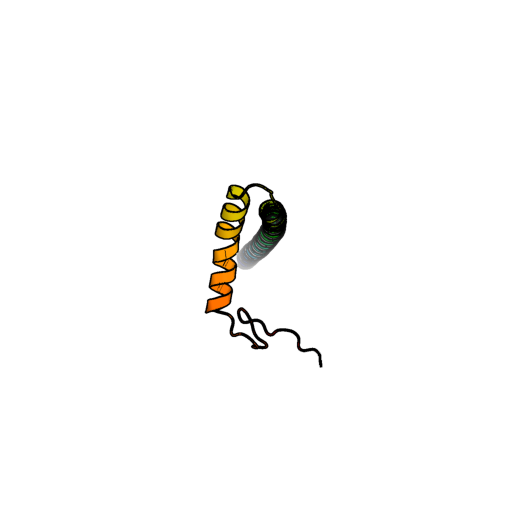12 -3.130 4.530 1.00 83.31 71 PRO A CA 1
ATOM 533 C C . PRO A 1 71 ? 9.813 -3.704 4.769 1.00 83.31 71 PRO A C 1
ATOM 535 O O . PRO A 1 71 ? 9.561 -4.280 5.824 1.00 83.31 71 PRO A O 1
ATOM 538 N N . GLY A 1 72 ? 8.924 -3.600 3.773 1.00 77.94 72 GLY A N 1
ATOM 539 C CA . GLY A 1 72 ? 7.584 -4.182 3.838 1.00 77.94 72 GLY A CA 1
ATOM 540 C C . GLY A 1 72 ? 7.637 -5.704 3.920 1.00 77.94 72 GLY A C 1
ATOM 541 O O . GLY A 1 72 ? 7.070 -6.288 4.838 1.00 77.94 72 GLY A O 1
ATOM 542 N N . THR A 1 73 ? 8.395 -6.335 3.021 1.00 81.81 73 THR A N 1
ATOM 543 C CA . THR A 1 73 ? 8.586 -7.794 3.001 1.00 81.81 73 THR A CA 1
ATOM 544 C C . THR A 1 73 ? 9.257 -8.315 4.272 1.00 81.81 73 THR A C 1
ATOM 546 O O . THR A 1 73 ? 8.860 -9.347 4.806 1.00 81.81 73 THR A O 1
ATOM 549 N N . PHE A 1 74 ? 10.257 -7.601 4.787 1.00 85.12 74 PHE A N 1
ATOM 550 C CA . PHE A 1 74 ? 10.960 -7.955 6.015 1.00 85.12 74 PHE A CA 1
ATOM 551 C C . PHE A 1 74 ? 10.032 -7.872 7.227 1.00 85.12 74 PHE A C 1
ATOM 553 O O . PHE A 1 74 ? 10.023 -8.769 8.066 1.00 85.12 74 PHE A O 1
ATOM 560 N N . LEU A 1 75 ? 9.190 -6.838 7.294 1.00 84.94 75 LEU A N 1
ATOM 561 C CA . LEU A 1 75 ? 8.169 -6.750 8.328 1.00 84.94 75 LEU A CA 1
ATOM 562 C C . LEU A 1 75 ? 7.140 -7.884 8.194 1.00 84.94 75 LEU A C 1
ATOM 564 O O . LEU A 1 75 ? 6.800 -8.502 9.197 1.00 84.94 75 LEU A O 1
ATOM 568 N N . SER A 1 76 ? 6.679 -8.212 6.981 1.00 86.12 76 SER A N 1
ATOM 569 C CA . SER A 1 76 ? 5.808 -9.379 6.757 1.00 86.12 76 SER A CA 1
ATOM 570 C C . SER A 1 76 ? 6.438 -10.665 7.284 1.00 86.12 76 SER A C 1
ATOM 572 O O . SER A 1 76 ? 5.769 -11.412 7.987 1.00 86.12 76 SER A O 1
ATOM 574 N N . TYR A 1 77 ? 7.724 -10.887 7.009 1.00 86.44 77 TYR A N 1
ATOM 575 C CA . TYR A 1 77 ? 8.458 -12.069 7.461 1.00 86.44 77 TYR A CA 1
ATOM 576 C C . TYR A 1 77 ? 8.500 -12.209 8.991 1.00 86.44 77 TYR A C 1
ATOM 578 O O . TYR A 1 77 ? 8.467 -13.320 9.507 1.00 86.44 77 TYR A O 1
ATOM 586 N N . LEU A 1 78 ? 8.553 -11.095 9.730 1.00 88.12 78 LEU A N 1
ATOM 587 C CA . LEU A 1 78 ? 8.579 -11.125 11.196 1.00 88.12 78 LEU A CA 1
ATOM 588 C C . LEU A 1 78 ? 7.191 -11.277 11.828 1.00 88.12 78 LEU A C 1
ATOM 590 O O . LEU A 1 78 ? 7.072 -11.885 12.889 1.00 88.12 78 LEU A O 1
ATOM 594 N N . VAL A 1 79 ? 6.160 -10.676 11.228 1.00 90.06 79 VAL A N 1
ATOM 595 C CA . VAL A 1 79 ? 4.838 -10.543 11.868 1.00 90.06 79 VAL A CA 1
ATOM 596 C C . VAL A 1 79 ? 3.818 -11.558 11.336 1.00 90.06 79 VAL A C 1
ATOM 598 O O . VAL A 1 79 ? 2.824 -11.837 12.006 1.00 90.06 79 VAL A O 1
ATOM 601 N N . VAL A 1 80 ? 4.036 -12.127 10.149 1.00 89.31 80 VAL A N 1
ATOM 602 C CA . VAL A 1 80 ? 3.134 -13.110 9.534 1.00 89.31 80 VAL A CA 1
ATOM 603 C C . VAL A 1 80 ? 3.739 -14.503 9.650 1.00 89.31 80 VAL A C 1
ATOM 605 O O . VAL A 1 80 ? 4.822 -14.768 9.138 1.00 89.31 80 VAL A O 1
ATOM 608 N N . VAL A 1 81 ? 3.010 -15.409 10.303 1.00 88.56 81 VAL A N 1
ATOM 609 C CA . VAL A 1 81 ? 3.388 -16.823 10.385 1.00 88.56 81 VAL A CA 1
ATOM 610 C C . VAL A 1 81 ? 3.022 -17.514 9.073 1.00 88.56 81 VAL A C 1
ATOM 612 O O . VAL A 1 81 ? 1.874 -17.457 8.632 1.00 88.56 81 VAL A O 1
ATOM 615 N N . GLU A 1 82 ? 3.992 -18.172 8.444 1.00 85.50 82 GLU A N 1
ATOM 616 C CA . GLU A 1 82 ? 3.771 -18.927 7.211 1.00 85.50 82 GLU A CA 1
ATOM 617 C C . GLU A 1 82 ? 2.754 -20.062 7.430 1.00 85.50 82 GLU A C 1
ATOM 619 O O . GLU A 1 82 ? 2.792 -20.764 8.440 1.00 85.50 82 GLU A O 1
ATOM 624 N N . GLY A 1 83 ? 1.801 -20.218 6.505 1.00 84.31 83 GLY A N 1
ATOM 625 C CA . GLY A 1 83 ? 0.711 -21.199 6.619 1.00 84.31 83 GLY A CA 1
ATOM 626 C C . GLY A 1 83 ? -0.420 -20.815 7.583 1.00 84.31 83 GLY A C 1
ATOM 627 O O . GLY A 1 83 ? -1.389 -21.559 7.707 1.00 84.31 83 GLY A O 1
ATOM 628 N N . SER A 1 84 ? -0.333 -19.657 8.244 1.00 84.31 84 SER A N 1
ATOM 629 C CA . SER A 1 84 ? -1.421 -19.107 9.054 1.00 84.31 84 SER A CA 1
ATOM 630 C C . SER A 1 84 ? -2.597 -18.674 8.175 1.00 84.31 84 SER A C 1
ATOM 632 O O . SER A 1 84 ? -2.412 -17.965 7.186 1.00 84.31 84 SER A O 1
ATOM 634 N N . GLU A 1 85 ? -3.826 -18.991 8.587 1.00 88.50 85 GLU A N 1
ATOM 635 C CA . GLU A 1 85 ? -5.046 -18.385 8.025 1.00 88.50 85 GLU A CA 1
ATOM 636 C C . GLU A 1 85 ? -5.265 -16.946 8.539 1.00 88.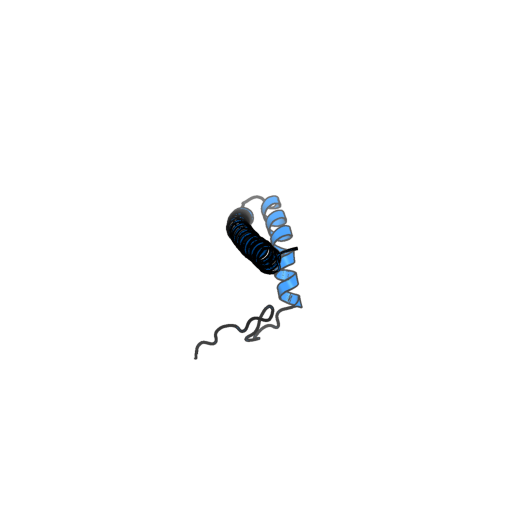50 85 GLU A C 1
ATOM 638 O O . GLU A 1 85 ? -6.348 -16.393 8.397 1.00 88.50 85 GLU A O 1
ATOM 643 N N . ARG A 1 86 ? -4.250 -16.314 9.144 1.00 85.62 86 ARG A N 1
ATOM 644 C CA . ARG A 1 86 ? -4.318 -14.960 9.702 1.00 85.62 86 ARG A CA 1
ATOM 645 C C . ARG A 1 86 ? -3.049 -14.160 9.420 1.00 85.62 86 ARG A C 1
ATOM 647 O O . ARG A 1 86 ? -1.950 -14.614 9.744 1.00 85.62 86 ARG A O 1
ATOM 654 N N . ALA A 1 87 ? -3.206 -12.941 8.904 1.00 89.50 87 ALA A N 1
ATOM 655 C CA . ALA A 1 87 ? -2.123 -11.992 8.647 1.00 89.50 87 ALA A CA 1
ATOM 656 C C . ALA A 1 87 ? -2.531 -10.576 9.081 1.00 89.50 87 ALA A C 1
ATOM 658 O O . ALA A 1 87 ? -3.649 -10.140 8.824 1.00 89.50 87 ALA A O 1
ATOM 659 N N . TYR A 1 88 ? -1.633 -9.846 9.754 1.00 88.19 88 TYR A N 1
ATOM 660 C CA . TYR A 1 88 ? -1.889 -8.473 10.231 1.00 88.19 88 TYR A CA 1
ATOM 661 C C . TYR A 1 88 ? -3.172 -8.318 11.069 1.00 88.19 88 TYR A C 1
ATOM 663 O O . TYR A 1 88 ? -3.855 -7.299 11.015 1.00 88.19 88 TYR A O 1
ATOM 671 N N . GLY A 1 89 ? -3.521 -9.354 11.836 1.00 86.25 89 GLY A N 1
ATOM 672 C CA . GLY A 1 89 ? -4.736 -9.382 12.650 1.00 86.25 89 GLY A CA 1
ATOM 673 C C . GLY A 1 89 ? -6.022 -9.699 11.880 1.00 86.25 89 GLY A C 1
ATOM 674 O O . GLY A 1 89 ? -7.051 -9.868 12.533 1.00 86.25 89 GLY A O 1
ATOM 675 N N . VAL A 1 90 ? -5.953 -9.857 10.555 1.00 86.81 90 VAL A N 1
ATOM 676 C CA . VAL A 1 90 ? -7.074 -10.169 9.658 1.00 86.81 90 VAL A CA 1
ATOM 677 C C . VAL A 1 90 ? -7.054 -11.650 9.280 1.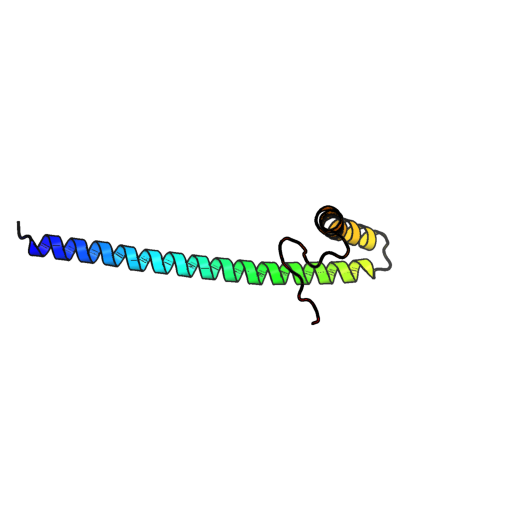00 86.81 90 VAL A C 1
ATOM 679 O O . VAL A 1 90 ? -6.012 -12.171 8.880 1.00 86.81 90 VAL A O 1
ATOM 682 N N . ASP A 1 91 ? -8.200 -12.319 9.399 1.00 91.69 91 ASP A N 1
ATOM 683 C CA . ASP A 1 91 ? -8.365 -13.705 8.957 1.00 91.69 91 ASP A CA 1
ATOM 684 C C . ASP A 1 91 ? -8.515 -13.758 7.430 1.00 91.69 91 ASP A C 1
ATOM 686 O O . ASP A 1 91 ? -9.269 -12.994 6.819 1.00 91.69 91 ASP A O 1
ATOM 690 N N . ILE A 1 92 ? -7.757 -14.649 6.802 1.00 86.44 92 ILE A N 1
ATOM 691 C CA . ILE A 1 92 ? -7.737 -14.853 5.360 1.00 86.44 92 ILE A CA 1
ATOM 692 C C . ILE A 1 92 ? -8.946 -15.725 4.994 1.00 86.44 92 ILE A C 1
ATOM 694 O O . ILE A 1 92 ? -9.163 -16.762 5.624 1.00 86.44 92 ILE A O 1
ATOM 698 N N . PRO A 1 93 ? -9.744 -15.349 3.978 1.00 84.12 93 PRO A N 1
ATOM 699 C CA . PRO A 1 93 ? -10.885 -16.151 3.559 1.00 84.12 93 PRO A CA 1
ATOM 700 C C . PRO A 1 93 ? -10.438 -17.549 3.109 1.00 84.12 93 PRO A C 1
ATOM 702 O O . PRO A 1 93 ? -9.729 -17.707 2.112 1.00 84.12 93 PRO A O 1
ATOM 705 N N . SER A 1 94 ? -10.876 -18.562 3.856 1.00 82.75 94 SER A N 1
ATOM 706 C CA . SER A 1 94 ? -10.628 -19.973 3.563 1.00 82.75 94 SER A CA 1
ATOM 707 C C . SER A 1 94 ? -11.586 -20.445 2.466 1.00 82.75 94 SER A C 1
ATOM 709 O O . SER A 1 94 ? -12.789 -20.174 2.520 1.00 82.75 94 SER A O 1
ATOM 711 N N . ARG A 1 95 ? -11.065 -21.141 1.447 1.00 78.12 95 ARG A N 1
ATOM 712 C CA . ARG A 1 95 ? -11.891 -21.795 0.420 1.00 78.12 95 ARG A CA 1
ATOM 713 C C . ARG A 1 95 ? -12.506 -23.060 1.026 1.00 78.12 95 ARG A C 1
ATOM 715 O O . ARG A 1 95 ? -11.944 -24.142 0.869 1.00 78.12 95 ARG A O 1
ATOM 722 N N . LYS A 1 96 ? -13.619 -22.914 1.739 1.00 63.12 96 LYS A N 1
ATOM 723 C CA . LYS A 1 96 ? -14.546 -24.019 2.015 1.00 63.12 96 LYS A CA 1
ATOM 724 C C . LYS A 1 96 ? -15.721 -23.955 1.056 1.00 63.12 96 LYS A C 1
ATOM 726 O O . LYS A 1 96 ? -16.175 -22.824 0.778 1.00 63.12 96 LYS A O 1
#

Solvent-accessible surface area (backbone atoms only — not comparable to full-atom values): 5504 Å² total; per-residue (Å²): 134,66,65,71,62,55,53,54,52,52,50,54,51,54,52,56,52,54,56,55,51,52,52,53,50,52,52,50,51,51,51,51,50,53,50,50,54,49,50,52,52,52,50,51,52,52,53,52,51,35,56,52,23,54,73,43,92,46,68,65,42,31,50,53,31,43,67,68,49,43,60,58,54,54,48,43,65,75,70,36,57,87,92,52,62,46,47,93,92,41,74,54,89,74,94,122

pLDDT: mean 77.68, std 7.2, range [56.0, 91.69]

Sequence (96 aa):
MNIKKSMTSALLLVASFSVKAEEMASQAQDATRQIGVSAIWILANISYAGMRAQNSSSSGWRIVSFLFGFPGTFLSYLVVVEGSERAYGVDIPSRK

Radius of gyration: 26.13 Å; Cα contacts (8 Å, |Δi|>4): 28; chains: 1; bounding box: 62×62×52 Å